Protein AF-A0A285TSV1-F1 (afdb_monomer_lite)

Foldseek 3Di:
DDPDPPVVVCCVVVVVVVVQQVLQVVLVVVLCVQQQVVLCVVCVPPVLLVVLSVQLVVQQVVDSHDDLVSSVVSLVVSVVVCVVVVPDPVNVVSSVSSVVSSVVSVVVPSD

Radius of gyration: 18.82 Å; chains: 1; bounding box: 36×23×65 Å

pLDDT: mean 83.58, std 16.54, range [43.66, 97.38]

Secondary structure (DSSP, 8-state):
----SHHHHHHHHHHHHHHHHHHHHHHHHHHIIIIIHHHHHHHTT-HHHHHHHHHHHHHHHT-SS--HHHHHHHHHHHHHHHHHTT--HHHHHHHHHHHHHHHHHHHTT--

Sequence (111 aa):
MRNKPLFFILILFGGIAVYTVVFTQQTHSSWRSEVLTPVEENIADNQELTVVLDYYRSCTDRKANLSQAIANACLTETAEFVERLQLPASAFGLMRQLAINNTAFWRSGRE

Organism: NCBI:txid220697

Structure (mmCIF, 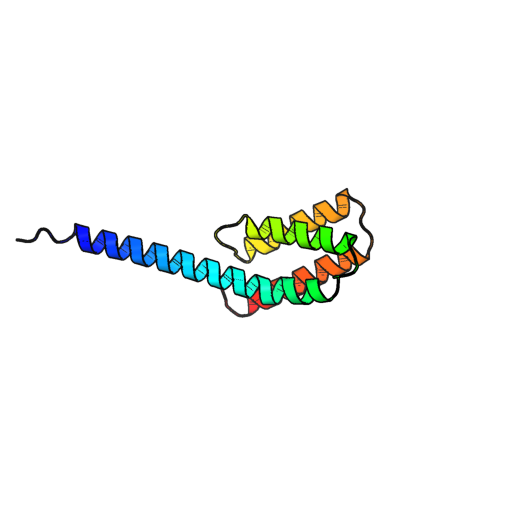N/CA/C/O backbone):
data_AF-A0A285TSV1-F1
#
_entry.id   AF-A0A285TSV1-F1
#
loop_
_atom_site.group_PDB
_atom_site.id
_atom_site.type_symbol
_atom_site.label_atom_id
_atom_site.label_alt_id
_atom_site.label_comp_id
_atom_site.label_asym_id
_atom_site.label_entity_id
_atom_site.label_seq_id
_atom_site.pdbx_PDB_ins_code
_atom_site.Cartn_x
_atom_site.Cartn_y
_atom_site.Cartn_z
_atom_site.occupancy
_atom_site.B_iso_or_equiv
_atom_site.auth_seq_id
_atom_site.auth_comp_id
_atom_site.auth_asym_id
_atom_site.auth_atom_id
_atom_site.pdbx_PDB_model_num
ATOM 1 N N . MET A 1 1 ? 21.519 -11.454 -52.191 1.00 43.66 1 MET A N 1
ATOM 2 C CA . MET A 1 1 ? 21.495 -10.427 -51.121 1.00 43.66 1 MET A CA 1
ATOM 3 C C . MET A 1 1 ? 20.071 -10.390 -50.566 1.00 43.66 1 MET A C 1
ATOM 5 O O . MET A 1 1 ? 19.156 -10.155 -51.330 1.00 43.66 1 MET A O 1
ATOM 9 N N . ARG A 1 2 ? 19.809 -11.036 -49.423 1.00 50.78 2 ARG A N 1
ATOM 10 C CA . ARG A 1 2 ? 19.780 -10.467 -48.053 1.00 50.78 2 ARG A CA 1
ATOM 11 C C . ARG A 1 2 ? 18.429 -9.812 -47.681 1.00 50.78 2 ARG A C 1
ATOM 13 O O . ARG A 1 2 ? 18.397 -8.666 -47.264 1.00 50.78 2 ARG A O 1
ATOM 20 N N . ASN A 1 3 ? 17.344 -10.593 -47.710 1.00 51.53 3 ASN A N 1
ATOM 21 C CA . ASN A 1 3 ? 16.119 -10.309 -46.946 1.00 51.53 3 ASN A CA 1
ATOM 22 C C . ASN A 1 3 ? 16.234 -10.955 -45.556 1.00 51.53 3 ASN A C 1
ATOM 24 O O . ASN A 1 3 ? 15.709 -12.036 -45.315 1.00 51.53 3 ASN A O 1
ATOM 28 N N . LYS A 1 4 ? 17.006 -10.338 -44.657 1.00 49.28 4 LYS A N 1
ATOM 29 C CA . LYS A 1 4 ? 17.076 -10.715 -43.231 1.00 49.28 4 LYS A CA 1
ATOM 30 C C . LYS A 1 4 ? 16.988 -9.540 -42.221 1.00 49.28 4 LYS A C 1
ATOM 32 O O . LYS A 1 4 ? 17.482 -9.723 -41.116 1.00 49.28 4 LYS A O 1
ATOM 37 N N . PRO A 1 5 ? 16.402 -8.352 -42.504 1.00 50.66 5 PRO A N 1
ATOM 38 C CA . PRO A 1 5 ? 16.225 -7.352 -41.444 1.00 50.66 5 PRO A CA 1
ATOM 39 C C . PRO A 1 5 ? 14.937 -7.551 -40.619 1.00 50.66 5 PRO A C 1
ATOM 41 O O . PRO A 1 5 ? 14.934 -7.269 -39.428 1.00 50.66 5 PRO A O 1
ATOM 44 N N . LEU A 1 6 ? 13.857 -8.087 -41.204 1.00 49.50 6 LEU A N 1
ATOM 45 C CA . LEU A 1 6 ? 12.535 -8.124 -40.548 1.00 49.50 6 LEU A CA 1
ATOM 46 C C . LEU A 1 6 ? 12.427 -9.127 -39.386 1.00 49.50 6 LEU A C 1
ATOM 48 O O . LEU A 1 6 ? 11.752 -8.852 -38.399 1.00 49.50 6 LEU A O 1
ATOM 52 N N . PHE A 1 7 ? 13.128 -10.262 -39.461 1.00 47.84 7 PHE A N 1
ATOM 53 C CA . PHE A 1 7 ? 13.071 -11.290 -38.413 1.00 47.84 7 PHE A CA 1
ATOM 54 C C . PHE A 1 7 ? 13.825 -10.879 -37.137 1.00 47.84 7 PHE A C 1
ATOM 56 O O . PHE A 1 7 ? 13.383 -11.179 -36.033 1.00 47.84 7 PHE A O 1
ATOM 63 N N . PHE A 1 8 ? 14.936 -10.148 -37.278 1.00 46.91 8 PHE A N 1
ATOM 64 C CA . PHE A 1 8 ? 15.703 -9.649 -36.131 1.00 46.91 8 PHE A CA 1
ATOM 65 C C . PHE A 1 8 ? 14.956 -8.553 -35.372 1.00 46.91 8 PHE A C 1
ATOM 67 O O . PHE A 1 8 ? 15.022 -8.517 -34.149 1.00 46.91 8 PHE A O 1
ATOM 74 N N . ILE A 1 9 ? 14.201 -7.711 -36.081 1.00 50.81 9 ILE A N 1
ATOM 75 C CA . ILE A 1 9 ? 13.367 -6.663 -35.486 1.00 50.81 9 ILE A CA 1
ATOM 76 C C . ILE A 1 9 ? 12.265 -7.298 -34.622 1.00 50.81 9 ILE A C 1
ATOM 78 O O . ILE A 1 9 ? 12.160 -6.975 -33.447 1.00 50.81 9 ILE A O 1
ATOM 82 N N . LEU A 1 10 ? 11.510 -8.275 -35.135 1.00 48.31 10 LEU A N 1
ATOM 83 C CA . LEU A 1 10 ? 10.449 -8.947 -34.365 1.00 48.31 10 LEU A CA 1
ATOM 84 C C . LEU A 1 10 ? 10.958 -9.666 -33.103 1.00 48.31 10 LEU A C 1
ATOM 86 O O . LEU A 1 10 ? 10.288 -9.623 -32.074 1.00 48.31 10 LEU A O 1
ATOM 90 N N . ILE A 1 11 ? 12.148 -10.273 -33.149 1.00 52.53 11 ILE A N 1
ATOM 91 C CA . ILE A 1 11 ? 12.758 -10.922 -31.976 1.00 52.53 11 ILE A CA 1
ATOM 92 C C . ILE A 1 11 ? 13.255 -9.880 -30.962 1.00 52.53 11 ILE A C 1
ATOM 94 O O . ILE A 1 11 ? 13.100 -10.085 -29.762 1.00 52.53 11 ILE A O 1
ATOM 98 N N . LEU A 1 12 ? 13.799 -8.746 -31.416 1.00 51.50 12 LEU A N 1
ATOM 99 C CA . LEU A 1 12 ? 14.203 -7.642 -30.538 1.00 51.50 12 LEU A CA 1
ATOM 100 C C . LEU A 1 12 ? 12.998 -6.988 -29.851 1.00 51.50 12 LEU A C 1
ATOM 102 O O . LEU A 1 12 ? 13.005 -6.840 -28.635 1.00 51.50 12 LEU A O 1
ATOM 106 N N . PHE A 1 13 ? 11.939 -6.655 -30.593 1.00 51.34 13 PHE A N 1
ATOM 107 C CA . PHE A 1 13 ? 10.728 -6.061 -30.016 1.00 51.34 13 PHE A CA 1
ATOM 108 C C . PHE A 1 13 ? 9.965 -7.051 -29.120 1.00 51.34 13 PHE A C 1
ATOM 110 O O . PHE A 1 13 ? 9.501 -6.665 -28.050 1.00 51.34 13 PHE A O 1
ATOM 117 N N . GLY A 1 14 ? 9.898 -8.332 -29.501 1.00 53.38 14 GLY A N 1
ATOM 118 C CA . GLY A 1 14 ? 9.317 -9.387 -28.667 1.00 53.38 14 GLY A CA 1
ATOM 119 C C . GLY A 1 14 ? 10.122 -9.650 -27.391 1.00 53.38 14 GLY A C 1
ATOM 120 O O . GLY A 1 14 ? 9.542 -9.755 -26.316 1.00 53.38 14 GLY A O 1
ATOM 121 N N . GLY A 1 15 ? 11.455 -9.688 -27.480 1.00 57.53 15 GLY A N 1
ATOM 122 C CA . GLY A 1 15 ? 12.340 -9.875 -26.328 1.00 57.53 15 GLY A CA 1
ATOM 123 C C . GLY A 1 15 ? 12.307 -8.703 -25.346 1.00 57.53 15 GLY A C 1
ATOM 124 O O . GLY A 1 15 ? 12.251 -8.927 -24.140 1.00 57.53 15 GLY A O 1
ATOM 125 N N . ILE A 1 16 ? 12.269 -7.462 -25.847 1.00 60.50 16 ILE A N 1
ATOM 126 C CA . ILE A 1 16 ? 12.136 -6.258 -25.011 1.00 60.50 16 ILE A CA 1
ATOM 127 C C . ILE A 1 16 ? 10.772 -6.243 -24.315 1.00 60.50 16 ILE A C 1
ATOM 129 O O . ILE A 1 16 ? 10.718 -6.028 -23.108 1.00 60.50 16 ILE A O 1
ATOM 133 N N . ALA A 1 17 ? 9.682 -6.538 -25.034 1.00 58.00 17 ALA A N 1
ATOM 134 C CA . ALA A 1 17 ? 8.347 -6.596 -24.442 1.00 58.00 17 ALA A CA 1
ATOM 135 C C . ALA A 1 17 ? 8.261 -7.662 -23.335 1.00 58.00 17 ALA A C 1
ATOM 137 O O . ALA A 1 17 ? 7.815 -7.360 -22.230 1.00 58.00 17 ALA A O 1
ATOM 138 N N . VAL A 1 18 ? 8.762 -8.877 -23.581 1.00 60.88 18 VAL A N 1
ATOM 139 C CA . VAL A 1 18 ? 8.780 -9.952 -22.575 1.00 60.88 18 VAL A CA 1
ATOM 140 C C . VAL A 1 18 ? 9.652 -9.578 -21.375 1.00 60.88 18 VAL A C 1
ATOM 142 O O . VAL A 1 18 ? 9.214 -9.756 -20.244 1.00 60.88 18 VAL A O 1
ATOM 145 N N . TYR A 1 19 ? 10.838 -8.999 -21.589 1.00 59.00 19 TYR A N 1
ATOM 146 C CA . TYR A 1 19 ? 11.701 -8.546 -20.493 1.00 59.00 19 TYR A CA 1
ATOM 147 C C . TYR A 1 19 ? 11.015 -7.476 -19.636 1.00 59.00 19 TYR A C 1
ATOM 149 O O . TYR A 1 19 ? 10.999 -7.590 -18.413 1.00 59.00 19 TYR A O 1
ATOM 157 N N . THR A 1 20 ? 10.389 -6.474 -20.264 1.00 59.66 20 THR A N 1
ATOM 158 C CA . THR A 1 20 ? 9.671 -5.418 -19.534 1.00 59.66 20 THR A CA 1
ATOM 159 C C . THR A 1 20 ? 8.483 -5.957 -18.743 1.00 59.66 20 THR A C 1
ATOM 161 O O . THR A 1 20 ? 8.316 -5.566 -17.596 1.00 59.66 20 THR A O 1
ATOM 164 N N . VAL A 1 21 ? 7.704 -6.891 -19.300 1.00 60.78 21 VAL A N 1
ATOM 165 C CA . VAL A 1 21 ? 6.544 -7.488 -18.615 1.00 60.78 21 VAL A CA 1
ATOM 166 C C . VAL A 1 21 ? 6.976 -8.385 -17.452 1.00 60.78 21 VAL A C 1
ATOM 168 O O . VAL A 1 21 ? 6.386 -8.324 -16.378 1.00 60.78 21 VAL A O 1
ATOM 171 N N . VAL A 1 22 ? 8.020 -9.200 -17.633 1.00 63.28 22 VAL A N 1
ATOM 172 C CA . VAL A 1 22 ? 8.541 -10.066 -16.561 1.00 63.28 22 VAL A CA 1
ATOM 173 C C . VAL A 1 22 ? 9.127 -9.225 -15.428 1.00 63.28 22 VAL A C 1
ATOM 175 O O . VAL A 1 22 ? 8.853 -9.497 -14.260 1.00 63.28 22 VAL A O 1
ATOM 178 N N . PHE A 1 23 ? 9.881 -8.173 -15.759 1.00 64.94 23 PHE A N 1
ATOM 179 C CA . PHE A 1 23 ? 10.465 -7.277 -14.765 1.00 64.94 23 PHE A CA 1
ATOM 180 C C . PHE A 1 23 ? 9.390 -6.517 -13.978 1.00 64.94 23 PHE A C 1
ATOM 182 O O . PHE A 1 23 ? 9.428 -6.510 -12.750 1.00 64.94 23 PHE A O 1
ATOM 189 N N . THR A 1 24 ? 8.380 -5.944 -14.644 1.00 72.38 24 THR A N 1
ATOM 190 C CA . THR A 1 24 ? 7.304 -5.212 -13.951 1.00 72.38 24 THR A CA 1
ATOM 191 C C . THR A 1 24 ? 6.476 -6.133 -13.060 1.00 72.38 24 THR A C 1
ATOM 193 O O . THR A 1 24 ? 6.124 -5.753 -11.942 1.00 72.38 24 THR A O 1
ATOM 196 N N . GLN A 1 25 ? 6.226 -7.367 -13.500 1.00 71.69 25 GLN A N 1
ATOM 197 C CA . GLN A 1 25 ? 5.518 -8.365 -12.705 1.00 71.69 25 GLN A CA 1
ATOM 198 C C . GLN A 1 25 ? 6.328 -8.813 -11.478 1.00 71.69 25 GLN A C 1
ATOM 200 O O . GLN A 1 25 ? 5.761 -8.951 -10.394 1.00 71.69 25 GLN A O 1
ATOM 205 N N . GLN A 1 26 ? 7.647 -8.980 -11.616 1.00 78.94 26 GLN A N 1
ATOM 206 C CA . GLN A 1 26 ? 8.537 -9.335 -10.508 1.00 78.94 26 GLN A CA 1
ATOM 207 C C . GLN A 1 26 ? 8.675 -8.197 -9.487 1.00 78.94 26 GLN A C 1
ATOM 209 O O . GLN A 1 26 ? 8.636 -8.444 -8.276 1.00 78.94 26 GLN A O 1
ATOM 214 N N . THR A 1 27 ? 8.785 -6.948 -9.947 1.00 83.06 27 THR A N 1
ATOM 215 C CA . THR A 1 27 ? 8.785 -5.770 -9.070 1.00 83.06 27 THR A CA 1
ATOM 216 C C . THR A 1 27 ? 7.469 -5.679 -8.312 1.00 83.06 27 THR A C 1
ATOM 218 O O . THR A 1 27 ? 7.475 -5.497 -7.097 1.00 83.06 27 THR A O 1
ATOM 221 N N . HIS A 1 28 ? 6.342 -5.895 -8.992 1.00 87.38 28 HIS A N 1
ATOM 222 C CA . HIS A 1 28 ? 5.031 -5.850 -8.361 1.00 87.38 28 HIS A CA 1
ATOM 223 C C . HIS A 1 28 ? 4.833 -6.969 -7.322 1.00 87.38 28 HIS A C 1
ATOM 225 O O . HIS A 1 28 ? 4.359 -6.694 -6.219 1.00 87.38 28 HIS A O 1
ATOM 231 N N . SER A 1 29 ? 5.246 -8.211 -7.609 1.00 89.44 29 SER A N 1
ATOM 232 C CA . SER A 1 29 ? 5.131 -9.304 -6.630 1.00 89.44 29 SER A CA 1
ATOM 233 C C . SER A 1 29 ? 6.012 -9.076 -5.403 1.00 89.44 29 SER A C 1
ATOM 235 O O . SER A 1 29 ? 5.565 -9.278 -4.275 1.00 89.44 29 SER A O 1
ATOM 237 N N . SER A 1 30 ? 7.253 -8.627 -5.616 1.00 92.31 30 SER A N 1
ATOM 238 C CA . SER A 1 30 ? 8.200 -8.341 -4.531 1.00 92.31 30 SER A CA 1
ATOM 239 C C . SER A 1 30 ? 7.693 -7.188 -3.671 1.00 92.31 30 SER A C 1
ATOM 241 O O . SER A 1 30 ? 7.700 -7.269 -2.446 1.00 92.31 30 SER A O 1
ATOM 243 N N . TRP A 1 31 ? 7.175 -6.141 -4.317 1.00 94.31 31 TRP A N 1
ATOM 244 C CA . TRP A 1 31 ? 6.564 -5.010 -3.633 1.00 94.31 31 TRP A CA 1
ATOM 245 C C . TRP A 1 31 ? 5.384 -5.456 -2.770 1.00 94.31 31 TRP A C 1
ATOM 247 O O . TRP A 1 31 ? 5.314 -5.097 -1.600 1.00 94.31 31 TRP A O 1
ATOM 257 N N . ARG A 1 32 ? 4.490 -6.301 -3.298 1.00 93.75 32 ARG A N 1
ATOM 258 C CA . ARG A 1 32 ? 3.333 -6.802 -2.545 1.00 93.75 32 ARG A CA 1
ATOM 259 C C . ARG A 1 32 ? 3.765 -7.543 -1.279 1.00 93.75 32 ARG A C 1
ATOM 261 O O . ARG A 1 32 ? 3.222 -7.277 -0.208 1.00 93.75 32 ARG A O 1
ATOM 268 N N . SER A 1 33 ? 4.763 -8.416 -1.408 1.00 94.00 33 SER A N 1
ATOM 269 C CA . SER A 1 33 ? 5.292 -9.211 -0.297 1.00 94.00 33 SER A CA 1
ATOM 270 C C . SER A 1 33 ? 5.974 -8.371 0.783 1.00 94.00 33 SER A C 1
ATOM 272 O O . SER A 1 33 ? 5.933 -8.749 1.947 1.00 94.00 33 SER A O 1
ATOM 274 N N . GLU A 1 34 ? 6.632 -7.268 0.423 1.00 94.69 34 GLU A N 1
ATOM 275 C CA . GLU A 1 34 ? 7.39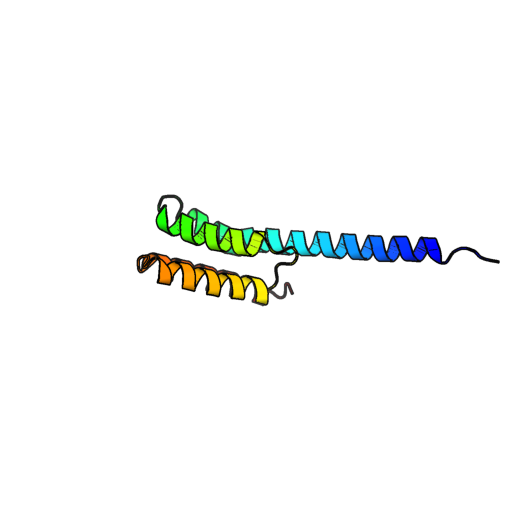9 -6.450 1.376 1.00 94.69 34 GLU A CA 1
ATOM 276 C C . GLU A 1 34 ? 6.599 -5.260 1.923 1.00 94.69 34 GLU A C 1
ATOM 278 O O . GLU A 1 34 ? 6.879 -4.771 3.017 1.00 94.69 34 GLU A O 1
ATOM 283 N N . VAL A 1 35 ? 5.594 -4.788 1.181 1.00 95.81 35 VAL A N 1
ATOM 284 C CA . VAL A 1 35 ? 4.811 -3.600 1.539 1.00 95.81 35 VAL A CA 1
ATOM 285 C C . VAL A 1 35 ? 3.453 -3.957 2.125 1.00 95.81 35 VAL A C 1
ATOM 287 O O . VAL A 1 35 ? 3.088 -3.385 3.153 1.00 95.81 35 VAL A O 1
ATOM 290 N N . LEU A 1 36 ? 2.719 -4.891 1.507 1.00 95.44 36 LEU A N 1
ATOM 291 C CA . LEU A 1 36 ? 1.344 -5.212 1.902 1.00 95.44 36 LEU A CA 1
ATOM 292 C C . LEU A 1 36 ? 1.266 -6.375 2.889 1.00 95.44 36 LEU A C 1
ATOM 294 O O . LEU A 1 36 ? 0.590 -6.245 3.904 1.00 95.44 36 LEU A O 1
ATOM 298 N N . THR A 1 37 ? 1.954 -7.489 2.625 1.00 93.69 37 THR A N 1
ATOM 299 C CA . THR A 1 37 ? 1.847 -8.707 3.453 1.00 93.69 37 THR A CA 1
ATOM 300 C C . THR A 1 37 ? 2.154 -8.477 4.939 1.00 93.69 37 THR A C 1
ATOM 302 O O . THR A 1 37 ? 1.342 -8.901 5.760 1.00 93.69 37 THR A O 1
ATOM 305 N N . PRO A 1 38 ? 3.214 -7.736 5.333 1.00 93.12 38 PRO A N 1
ATOM 306 C CA . PRO A 1 38 ? 3.490 -7.498 6.751 1.00 93.12 38 PRO A CA 1
ATOM 307 C C . PRO A 1 38 ? 2.379 -6.707 7.442 1.00 93.12 38 PRO A C 1
ATOM 309 O O . PRO A 1 38 ? 2.192 -6.797 8.649 1.00 93.12 38 PRO A O 1
ATOM 312 N N . VAL A 1 39 ? 1.654 -5.884 6.689 1.00 93.81 39 VAL A N 1
ATOM 313 C CA . VAL A 1 39 ? 0.548 -5.084 7.209 1.00 93.81 39 VAL A CA 1
ATOM 314 C C . VAL A 1 39 ? -0.722 -5.928 7.307 1.00 93.81 39 VAL A C 1
ATOM 316 O O . VAL A 1 39 ? -1.412 -5.864 8.318 1.00 93.81 39 VAL A O 1
ATOM 319 N N . GLU A 1 40 ? -0.993 -6.750 6.293 1.00 92.56 40 GLU A N 1
ATOM 320 C CA . GLU A 1 40 ? -2.136 -7.667 6.223 1.00 92.56 40 GLU A CA 1
ATOM 321 C C . GLU A 1 40 ? -2.192 -8.627 7.416 1.00 92.56 40 GLU A C 1
ATOM 323 O O . GLU A 1 40 ? -3.236 -8.756 8.055 1.00 92.56 40 GLU A O 1
ATOM 328 N N . GLU A 1 41 ? -1.055 -9.225 7.776 1.00 89.81 41 GLU A N 1
ATOM 329 C CA . GLU A 1 41 ? -0.940 -10.124 8.932 1.00 89.81 41 GLU A CA 1
ATOM 330 C C . GLU A 1 41 ? -1.296 -9.433 10.258 1.00 89.81 41 GLU A C 1
ATOM 332 O O . GLU A 1 41 ? -1.853 -10.059 11.157 1.00 89.81 41 GLU A O 1
ATOM 337 N N . ASN A 1 42 ? -1.028 -8.129 10.374 1.00 87.12 42 ASN A N 1
ATOM 338 C CA . ASN A 1 42 ? -1.268 -7.354 11.592 1.00 87.12 42 ASN A CA 1
ATOM 339 C C . ASN A 1 42 ? -2.708 -6.829 11.724 1.00 87.12 42 ASN A C 1
ATOM 341 O O . ASN A 1 42 ? -3.068 -6.311 12.782 1.00 87.12 42 ASN A O 1
ATOM 345 N N . ILE A 1 43 ? -3.525 -6.926 10.669 1.00 91.75 43 ILE A N 1
ATOM 346 C CA . ILE A 1 43 ? -4.879 -6.351 10.637 1.00 91.75 43 ILE A CA 1
ATOM 347 C C . ILE A 1 43 ? -5.976 -7.364 10.304 1.00 91.75 43 ILE A C 1
ATOM 349 O O . ILE A 1 43 ? -7.110 -6.948 10.084 1.00 91.75 43 ILE A O 1
ATOM 353 N N . ALA A 1 44 ? -5.664 -8.661 10.255 1.00 82.38 44 ALA A N 1
ATOM 354 C CA . ALA A 1 44 ? -6.569 -9.707 9.768 1.00 82.38 44 ALA A CA 1
ATOM 355 C C . ALA A 1 44 ? -7.967 -9.695 10.427 1.00 82.38 44 ALA A C 1
ATOM 357 O O . ALA A 1 44 ? -8.960 -9.966 9.756 1.00 82.38 44 ALA A O 1
ATOM 358 N N . ASP A 1 45 ? -8.054 -9.307 11.702 1.00 88.19 45 ASP A N 1
ATOM 359 C CA . ASP A 1 45 ? -9.313 -9.244 12.459 1.00 88.19 45 ASP A CA 1
ATOM 360 C C . ASP A 1 45 ? -9.957 -7.842 12.492 1.00 88.19 45 ASP A C 1
ATOM 362 O O . ASP A 1 45 ? -10.991 -7.638 13.131 1.00 88.19 45 ASP A O 1
ATOM 366 N N . ASN A 1 46 ? -9.365 -6.846 11.823 1.00 91.94 46 ASN A N 1
ATOM 367 C CA . ASN A 1 46 ? -9.863 -5.473 11.787 1.00 91.94 46 ASN A CA 1
ATOM 368 C C . ASN A 1 46 ? -10.395 -5.112 10.395 1.00 91.94 46 ASN A C 1
ATOM 370 O O . ASN A 1 46 ? -9.684 -4.547 9.564 1.00 91.94 46 ASN A O 1
ATOM 374 N N . GLN A 1 47 ? -11.684 -5.387 10.188 1.00 90.06 47 GLN A N 1
ATOM 375 C CA . GLN A 1 47 ? -12.373 -5.205 8.908 1.00 90.06 47 GLN A CA 1
ATOM 376 C C . GLN A 1 47 ? -12.230 -3.793 8.324 1.00 90.06 47 GLN A C 1
ATOM 378 O O . GLN A 1 47 ? -12.115 -3.629 7.112 1.00 90.06 47 GLN A O 1
ATOM 383 N N . GLU A 1 48 ? -12.228 -2.764 9.165 1.00 90.44 48 GLU A N 1
ATOM 384 C CA . GLU A 1 48 ? -12.091 -1.382 8.714 1.00 90.44 48 GLU A CA 1
ATOM 385 C C . GLU A 1 48 ? -10.700 -1.108 8.135 1.00 90.44 48 GLU A C 1
ATOM 387 O O . GLU A 1 48 ? -10.568 -0.531 7.054 1.00 90.44 48 GLU A O 1
ATOM 392 N N . LEU A 1 49 ? -9.655 -1.589 8.809 1.00 94.12 49 LEU A N 1
ATOM 393 C CA . LEU A 1 49 ? -8.290 -1.498 8.298 1.00 94.12 49 LEU A CA 1
ATOM 394 C C . LEU A 1 49 ? -8.103 -2.363 7.048 1.00 94.12 49 LEU A C 1
ATOM 396 O O . LEU A 1 49 ? -7.391 -1.951 6.131 1.00 94.12 49 LEU A O 1
ATOM 400 N N . THR A 1 50 ? -8.772 -3.517 6.971 1.00 94.56 50 THR A N 1
ATOM 401 C CA . THR A 1 50 ? -8.792 -4.352 5.763 1.00 94.56 50 THR A CA 1
ATOM 402 C C . THR A 1 50 ? -9.350 -3.581 4.570 1.00 94.56 50 THR A C 1
ATOM 404 O O . THR A 1 50 ? -8.736 -3.599 3.509 1.00 94.56 50 THR A O 1
ATOM 407 N N . VAL A 1 51 ? -10.444 -2.827 4.741 1.00 92.50 51 VAL A N 1
ATOM 408 C CA . VAL A 1 51 ? -11.025 -1.996 3.668 1.00 92.50 51 VAL A CA 1
ATOM 409 C C . VAL A 1 51 ? -10.031 -0.945 3.165 1.00 92.50 51 VAL A C 1
ATOM 411 O O . VAL A 1 51 ? -9.920 -0.733 1.958 1.00 92.50 51 VAL A O 1
ATOM 414 N N . VAL A 1 52 ? -9.276 -0.309 4.064 1.00 95.50 52 VAL A N 1
ATOM 415 C CA . VAL A 1 52 ? -8.235 0.663 3.682 1.00 95.50 52 VAL A CA 1
ATOM 416 C C . VAL A 1 52 ? -7.101 -0.018 2.912 1.00 95.50 52 VAL A C 1
ATOM 418 O O . VAL A 1 52 ? -6.687 0.473 1.859 1.00 95.50 52 VAL A O 1
ATOM 421 N N . LEU A 1 53 ? -6.619 -1.164 3.404 1.00 96.38 53 LEU A N 1
ATOM 422 C CA . LEU A 1 53 ? -5.565 -1.932 2.741 1.00 96.38 53 LEU A CA 1
ATOM 423 C C . LEU A 1 53 ? -6.007 -2.421 1.352 1.00 96.38 53 LEU A C 1
ATOM 425 O O . LEU A 1 53 ? -5.232 -2.338 0.398 1.00 96.38 53 LEU A O 1
ATOM 429 N N . ASP A 1 54 ? -7.251 -2.878 1.221 1.00 95.19 54 ASP A N 1
ATOM 430 C CA . ASP A 1 54 ? -7.834 -3.327 -0.043 1.00 95.19 54 ASP A CA 1
ATOM 431 C C . ASP A 1 54 ? -8.011 -2.183 -1.040 1.00 95.19 54 ASP A C 1
ATOM 433 O O . ASP A 1 54 ? -7.765 -2.367 -2.235 1.00 95.19 54 ASP A O 1
ATOM 437 N N . TYR A 1 55 ? -8.378 -0.987 -0.569 1.00 95.81 55 TYR A N 1
ATOM 438 C CA . TYR A 1 55 ? -8.444 0.196 -1.423 1.00 95.81 55 TYR A CA 1
ATOM 439 C C . TYR A 1 55 ? -7.064 0.525 -2.012 1.00 95.81 55 TYR A C 1
ATOM 441 O O . TYR A 1 55 ? -6.924 0.663 -3.233 1.00 95.81 55 TYR A O 1
ATOM 449 N N . TYR A 1 56 ? -6.027 0.555 -1.168 1.00 96.56 56 TYR A N 1
ATOM 450 C CA . TYR A 1 56 ? -4.652 0.799 -1.605 1.00 96.56 56 TYR A CA 1
ATOM 451 C C . TYR A 1 56 ? -4.159 -0.265 -2.594 1.00 96.56 56 TYR A C 1
ATOM 453 O O . TYR A 1 56 ? -3.666 0.063 -3.676 1.00 96.56 56 TYR A O 1
ATOM 461 N N . ARG A 1 57 ? -4.372 -1.542 -2.263 1.00 95.75 57 ARG A N 1
ATOM 462 C CA . ARG A 1 57 ? -4.050 -2.701 -3.105 1.00 95.75 57 ARG A CA 1
ATOM 463 C C . ARG A 1 57 ? -4.740 -2.633 -4.465 1.00 95.75 57 ARG A C 1
ATOM 465 O O . ARG A 1 57 ? -4.098 -2.826 -5.491 1.00 95.75 57 ARG A O 1
ATOM 472 N N . SER A 1 58 ? -6.036 -2.327 -4.497 1.00 95.88 58 SER A N 1
ATOM 473 C CA . SER A 1 58 ? -6.781 -2.170 -5.750 1.00 95.88 58 SER A CA 1
ATOM 474 C C . SER A 1 58 ? -6.219 -1.021 -6.593 1.00 95.88 58 SER A C 1
ATOM 476 O O . SER A 1 58 ? -6.161 -1.138 -7.819 1.00 95.88 58 SER A O 1
ATOM 478 N N . CYS A 1 59 ? -5.790 0.083 -5.973 1.00 95.19 59 CYS A N 1
ATOM 479 C CA . CYS A 1 59 ? -5.164 1.183 -6.704 1.00 95.19 59 CYS A CA 1
ATOM 480 C C . CYS A 1 59 ? -3.862 0.745 -7.388 1.00 95.19 59 CYS A C 1
ATOM 482 O O . CYS A 1 59 ? -3.676 1.041 -8.572 1.00 95.19 59 CYS A O 1
ATOM 484 N N . THR A 1 60 ? -2.993 0.006 -6.689 1.00 94.69 60 THR A N 1
ATOM 485 C CA . THR A 1 60 ? -1.716 -0.470 -7.245 1.00 94.69 60 THR A CA 1
ATOM 486 C C . THR A 1 60 ? -1.901 -1.596 -8.259 1.00 94.69 60 THR A C 1
ATOM 488 O O . THR A 1 60 ? -1.271 -1.567 -9.313 1.00 94.69 60 THR A O 1
ATOM 491 N N . ASP A 1 61 ? -2.827 -2.530 -8.016 1.00 91.38 61 ASP A N 1
ATOM 492 C CA . ASP A 1 61 ? -3.069 -3.690 -8.886 1.00 91.38 61 ASP A CA 1
ATOM 493 C C . ASP A 1 61 ? -3.599 -3.302 -10.275 1.00 91.38 61 ASP A C 1
ATOM 495 O O . ASP A 1 61 ? -3.352 -3.989 -11.266 1.00 91.38 61 ASP A O 1
ATOM 499 N N . ARG A 1 62 ? -4.283 -2.157 -10.383 1.00 88.81 62 ARG A N 1
ATOM 500 C CA . ARG A 1 62 ? -4.761 -1.608 -11.664 1.00 88.81 62 ARG A CA 1
ATOM 501 C C . ARG A 1 62 ? -3.647 -1.008 -12.525 1.00 88.81 62 ARG A C 1
ATOM 503 O O . ARG A 1 62 ? -3.925 -0.516 -13.621 1.00 88.81 62 ARG A O 1
ATOM 510 N N . LYS A 1 63 ? -2.402 -0.978 -12.045 1.00 86.56 63 LYS A N 1
ATOM 511 C CA . LYS A 1 63 ? -1.280 -0.315 -12.713 1.00 86.56 63 LYS A CA 1
ATOM 512 C C . LYS A 1 63 ? -0.338 -1.374 -13.267 1.00 86.56 63 LYS A C 1
ATOM 514 O O . LYS A 1 63 ? 0.340 -2.070 -12.526 1.00 86.56 63 LYS A O 1
ATOM 519 N N . ALA A 1 64 ? -0.279 -1.458 -14.597 1.00 79.62 64 ALA A N 1
ATOM 520 C CA . ALA A 1 64 ? 0.551 -2.440 -15.298 1.00 79.62 64 ALA A CA 1
ATOM 521 C C . ALA A 1 64 ? 2.052 -2.315 -14.969 1.00 79.62 64 ALA A C 1
ATOM 523 O O . ALA A 1 64 ? 2.763 -3.314 -14.951 1.00 79.62 64 ALA A O 1
ATOM 524 N N . ASN A 1 65 ? 2.513 -1.096 -14.676 1.00 85.00 65 ASN A N 1
ATOM 525 C CA . ASN A 1 65 ? 3.897 -0.803 -14.321 1.00 85.00 65 ASN A CA 1
ATOM 526 C C . ASN A 1 65 ? 3.910 -0.127 -12.955 1.00 85.00 65 ASN A C 1
ATOM 528 O O . ASN A 1 65 ? 3.746 1.088 -12.874 1.00 85.00 65 ASN A O 1
ATOM 532 N N . LEU A 1 66 ? 4.057 -0.901 -11.882 1.00 89.75 66 LEU A N 1
ATOM 533 C CA . LEU A 1 66 ? 4.190 -0.320 -10.553 1.00 89.75 66 LEU A CA 1
ATOM 534 C C . LEU A 1 66 ? 5.553 0.374 -10.426 1.00 89.75 66 LEU A C 1
ATOM 536 O O . LEU A 1 66 ? 6.592 -0.234 -10.666 1.00 89.75 66 LEU A O 1
ATOM 540 N N . SER A 1 67 ? 5.535 1.643 -10.033 1.00 91.50 67 SER A N 1
ATOM 541 C CA . SER A 1 67 ? 6.718 2.458 -9.745 1.00 91.50 67 SER A CA 1
ATOM 542 C C . SER A 1 67 ? 6.533 3.193 -8.422 1.00 91.50 67 SER A C 1
ATOM 544 O O . SER A 1 67 ? 5.407 3.297 -7.921 1.00 91.50 67 SER A O 1
ATOM 546 N N . GLN A 1 68 ? 7.607 3.773 -7.881 1.00 93.00 68 GLN A N 1
ATOM 547 C CA . GLN A 1 68 ? 7.521 4.581 -6.663 1.00 93.00 68 GLN A CA 1
ATOM 548 C C . GLN A 1 68 ? 6.496 5.713 -6.787 1.00 93.00 68 GLN A C 1
ATOM 550 O O . GLN A 1 68 ? 5.696 5.925 -5.876 1.00 93.00 68 GLN A O 1
ATOM 555 N N . ALA A 1 69 ? 6.484 6.417 -7.922 1.00 93.62 69 ALA A N 1
ATOM 556 C CA . ALA A 1 69 ? 5.544 7.507 -8.167 1.00 93.62 69 ALA A CA 1
ATOM 557 C C . ALA A 1 69 ? 4.085 7.022 -8.144 1.00 93.62 69 ALA A C 1
ATOM 559 O O . ALA A 1 69 ? 3.227 7.676 -7.556 1.00 93.62 69 ALA A O 1
ATOM 560 N N . ILE A 1 70 ? 3.814 5.855 -8.735 1.00 94.81 70 ILE A N 1
ATOM 561 C CA . ILE A 1 70 ? 2.473 5.264 -8.769 1.00 94.81 70 ILE A CA 1
ATOM 562 C C . ILE A 1 70 ? 2.042 4.787 -7.381 1.00 94.81 70 ILE A C 1
ATOM 564 O O . ILE A 1 70 ? 0.926 5.086 -6.961 1.00 94.81 70 ILE A O 1
ATOM 568 N N . ALA A 1 71 ? 2.919 4.097 -6.650 1.00 95.31 71 ALA A N 1
ATOM 569 C CA . ALA A 1 71 ? 2.622 3.657 -5.290 1.00 95.31 71 ALA A CA 1
ATOM 570 C C . ALA A 1 71 ? 2.356 4.855 -4.359 1.00 95.31 71 ALA A C 1
ATOM 572 O O . ALA A 1 71 ? 1.387 4.851 -3.604 1.00 95.31 71 ALA A O 1
ATOM 573 N N . 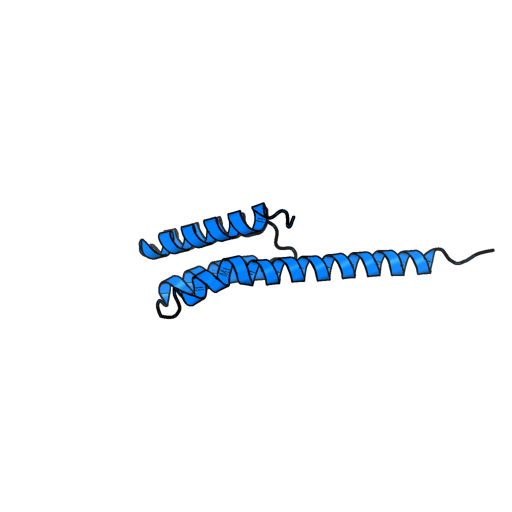ASN A 1 72 ? 3.146 5.928 -4.474 1.00 96.50 72 ASN A N 1
ATOM 574 C CA . ASN A 1 72 ? 2.928 7.163 -3.717 1.00 96.50 72 ASN A CA 1
ATOM 575 C C . ASN A 1 72 ? 1.607 7.853 -4.082 1.00 96.50 72 ASN A C 1
ATOM 577 O O . ASN A 1 72 ? 0.903 8.314 -3.189 1.00 96.50 72 ASN A O 1
ATOM 581 N N . ALA A 1 73 ? 1.241 7.896 -5.365 1.00 96.69 73 ALA A N 1
ATOM 582 C CA . ALA A 1 73 ? -0.054 8.432 -5.782 1.00 96.69 73 ALA A CA 1
ATOM 583 C C . ALA A 1 73 ? -1.218 7.625 -5.181 1.00 96.69 73 ALA A C 1
ATOM 585 O O . ALA A 1 73 ? -2.172 8.210 -4.673 1.00 96.69 73 ALA A O 1
ATOM 586 N N . CYS A 1 74 ? -1.106 6.293 -5.157 1.00 97.31 74 CYS A N 1
ATOM 587 C CA . CYS A 1 74 ? -2.090 5.426 -4.512 1.00 97.31 74 CYS A CA 1
ATOM 588 C C . CYS A 1 74 ? -2.161 5.624 -2.989 1.00 97.31 74 CYS A C 1
ATOM 590 O O . CYS A 1 74 ? -3.249 5.533 -2.423 1.00 97.31 74 CYS A O 1
ATOM 592 N N . LEU A 1 75 ? -1.043 5.928 -2.314 1.00 97.19 75 LEU A N 1
ATOM 593 C CA . LEU A 1 75 ? -1.054 6.282 -0.888 1.00 97.19 75 LEU A CA 1
ATOM 594 C C . LEU A 1 75 ? -1.843 7.571 -0.653 1.00 97.19 75 LEU A C 1
ATOM 596 O O . LEU A 1 75 ? -2.676 7.609 0.247 1.00 97.19 75 LEU A O 1
ATOM 600 N N . THR A 1 76 ? -1.622 8.600 -1.473 1.00 97.38 76 THR A N 1
ATOM 601 C CA . THR A 1 76 ? -2.376 9.858 -1.383 1.00 97.38 76 THR A CA 1
ATOM 602 C C . THR A 1 76 ? -3.867 9.628 -1.610 1.00 97.38 76 THR A C 1
ATOM 604 O O . THR A 1 76 ? -4.680 10.049 -0.795 1.00 97.38 76 THR A O 1
ATOM 607 N N . GLU A 1 77 ? -4.234 8.886 -2.657 1.00 96.50 77 GLU A N 1
ATOM 608 C CA . GLU A 1 77 ? -5.639 8.575 -2.952 1.00 96.50 77 GLU A CA 1
ATOM 609 C C . GLU A 1 77 ? -6.308 7.796 -1.806 1.00 96.50 77 GLU A C 1
ATOM 611 O O . GLU A 1 77 ? -7.459 8.048 -1.444 1.00 96.50 77 GLU A O 1
ATOM 616 N N . THR A 1 78 ? -5.570 6.872 -1.188 1.00 96.56 78 THR A N 1
ATOM 617 C CA . THR A 1 78 ? -6.064 6.109 -0.035 1.00 96.56 78 THR A CA 1
ATOM 618 C C . THR A 1 78 ? -6.192 6.996 1.207 1.00 96.56 78 THR A C 1
ATOM 620 O O . THR A 1 78 ? -7.148 6.844 1.962 1.00 96.56 78 THR A O 1
ATOM 623 N N . ALA A 1 79 ? -5.294 7.963 1.414 1.00 95.06 79 ALA A N 1
ATOM 624 C CA . ALA A 1 79 ? -5.418 8.931 2.504 1.00 95.06 79 ALA A CA 1
ATOM 625 C C . ALA A 1 79 ? -6.681 9.795 2.340 1.00 95.06 79 ALA A C 1
ATOM 627 O O . ALA A 1 79 ? -7.457 9.934 3.282 1.00 95.06 79 ALA A O 1
ATOM 628 N N . GLU A 1 80 ? -6.961 10.275 1.127 1.00 95.44 80 GLU A N 1
ATOM 629 C CA . GLU A 1 80 ? -8.201 11.000 0.824 1.00 95.44 80 GLU A CA 1
ATOM 630 C C . GLU A 1 80 ? -9.452 10.128 1.019 1.00 95.44 80 GLU A C 1
ATOM 632 O O . GLU A 1 80 ? -10.522 10.625 1.371 1.00 95.44 80 GLU A O 1
ATOM 637 N N . PHE A 1 81 ? -9.364 8.821 0.757 1.00 94.56 81 PHE A N 1
ATOM 638 C CA . PHE A 1 81 ? -10.439 7.869 1.049 1.00 94.56 81 PHE A CA 1
ATOM 639 C C . PHE A 1 81 ? -10.684 7.730 2.562 1.00 94.56 81 PHE A C 1
ATOM 641 O O . PHE A 1 81 ? -11.828 7.846 3.002 1.00 94.56 81 PHE A O 1
ATOM 648 N N . VAL A 1 82 ? -9.618 7.562 3.353 1.00 94.81 82 VAL A N 1
ATOM 649 C CA . VAL A 1 82 ? -9.657 7.500 4.827 1.00 94.81 82 VAL A CA 1
ATOM 650 C C . VAL A 1 82 ? -10.284 8.768 5.415 1.00 94.81 82 VAL A C 1
ATOM 652 O O . VAL A 1 82 ? -11.169 8.683 6.267 1.00 94.81 82 VAL A O 1
ATOM 655 N N . GLU A 1 83 ? -9.872 9.942 4.931 1.00 93.81 83 GLU A N 1
ATOM 656 C CA . GLU A 1 83 ? -10.383 11.237 5.392 1.00 93.81 83 GLU A CA 1
ATOM 657 C C . GLU A 1 83 ? -11.858 11.445 5.034 1.00 93.81 83 GLU A C 1
ATOM 659 O O . GLU A 1 83 ? -12.652 11.837 5.891 1.00 93.81 83 GLU A O 1
ATOM 664 N N . ARG A 1 84 ? -12.257 11.144 3.789 1.00 93.81 84 ARG A N 1
ATOM 665 C CA . ARG A 1 84 ? -13.652 11.297 3.336 1.00 93.81 84 ARG A CA 1
ATOM 666 C C . ARG A 1 84 ? -14.626 10.424 4.115 1.00 93.81 84 ARG A C 1
ATOM 668 O O . ARG A 1 84 ? -15.758 10.843 4.343 1.00 93.81 84 ARG A O 1
ATOM 675 N N . LEU A 1 85 ? -14.198 9.226 4.503 1.00 91.75 85 LEU A N 1
ATOM 676 C CA . LEU A 1 85 ? -15.009 8.305 5.294 1.00 91.75 85 LEU A CA 1
ATOM 677 C C . LEU A 1 85 ? -14.900 8.535 6.806 1.00 91.75 85 LEU A C 1
ATOM 679 O O . LEU A 1 85 ? -15.594 7.857 7.556 1.00 91.75 85 LEU A O 1
ATOM 683 N N . GLN A 1 86 ? -14.074 9.491 7.250 1.00 92.38 86 GLN A N 1
ATOM 684 C CA . GLN A 1 86 ? -13.843 9.789 8.667 1.00 92.38 86 GLN A CA 1
ATOM 685 C C . GLN A 1 86 ? -13.432 8.543 9.473 1.00 92.38 86 GLN A C 1
ATOM 687 O O . GLN A 1 86 ? -13.879 8.344 10.604 1.00 92.38 86 GLN A O 1
ATOM 692 N N . LEU A 1 87 ? -12.581 7.699 8.880 1.00 90.00 87 LEU A N 1
ATOM 693 C CA . LEU A 1 87 ? -12.090 6.478 9.521 1.00 90.00 87 LEU A CA 1
ATOM 694 C C . LEU A 1 87 ? -11.226 6.821 10.760 1.00 90.00 87 LEU A C 1
ATOM 696 O O . LEU A 1 87 ? -10.650 7.913 10.844 1.00 90.00 87 LEU A O 1
ATOM 700 N N . PRO A 1 88 ? -11.108 5.915 11.746 1.00 88.44 88 PRO A N 1
ATOM 701 C CA . PRO A 1 88 ? -10.460 6.176 13.019 1.00 88.44 88 PRO A CA 1
ATOM 702 C C . PRO A 1 88 ? -8.951 6.367 12.876 1.00 88.44 88 PRO A C 1
ATOM 704 O O . PRO A 1 88 ? -8.319 6.005 11.884 1.00 88.44 88 PRO A O 1
ATOM 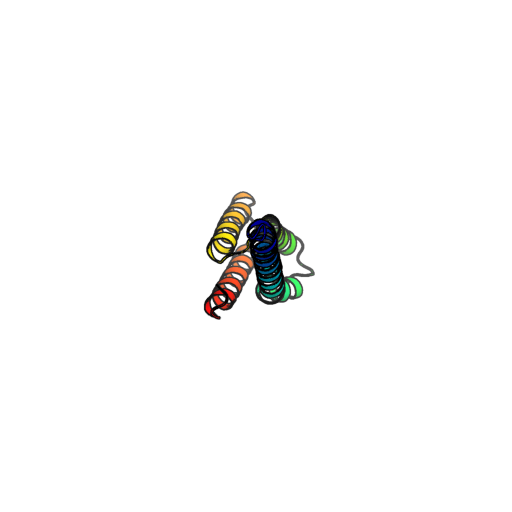707 N N . ALA A 1 89 ? -8.336 6.867 13.950 1.00 88.50 89 ALA A N 1
ATOM 708 C CA . ALA A 1 89 ? -6.896 7.116 14.035 1.00 88.50 89 ALA A CA 1
ATOM 709 C C . ALA A 1 89 ? -6.022 5.894 13.672 1.00 88.50 89 ALA A C 1
ATOM 711 O O . ALA A 1 89 ? -4.909 6.059 13.168 1.00 88.50 89 ALA A O 1
ATOM 712 N N . SER A 1 90 ? -6.516 4.670 13.888 1.00 91.81 90 SER A N 1
ATOM 713 C CA . SER A 1 90 ? -5.829 3.436 13.490 1.00 91.81 90 SER A CA 1
ATOM 714 C C . SER A 1 90 ? -5.622 3.336 11.972 1.00 91.81 90 SER A C 1
ATOM 716 O O . SER A 1 90 ? -4.579 2.838 11.550 1.00 91.81 90 SER A O 1
ATOM 718 N N . ALA A 1 91 ? -6.534 3.871 11.152 1.00 92.62 91 ALA A N 1
ATOM 719 C CA . ALA A 1 91 ? -6.388 3.918 9.696 1.00 92.62 91 ALA A CA 1
ATOM 720 C C . ALA A 1 91 ? -5.224 4.827 9.267 1.00 92.62 91 ALA A C 1
ATOM 722 O O . ALA A 1 91 ? -4.456 4.478 8.374 1.00 92.6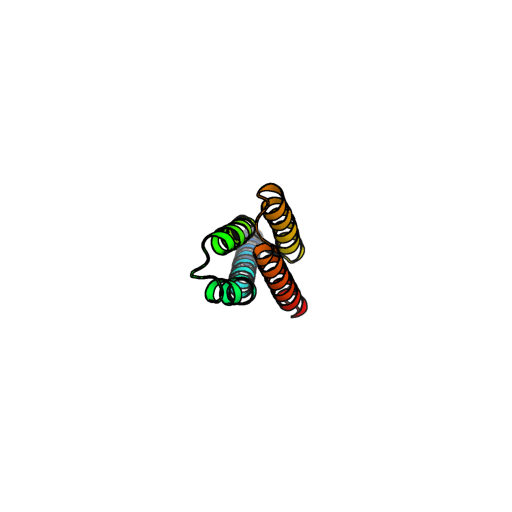2 91 ALA A O 1
ATOM 723 N N . PHE A 1 92 ? -4.999 5.946 9.959 1.00 89.69 92 PHE A N 1
ATOM 724 C CA . PHE A 1 92 ? -3.817 6.786 9.725 1.00 89.69 92 PHE A CA 1
ATOM 725 C C . PHE A 1 92 ? -2.517 6.087 10.152 1.00 89.69 92 PHE A C 1
ATOM 727 O O . PHE A 1 92 ? -1.486 6.228 9.490 1.00 89.69 92 PHE A O 1
ATOM 734 N N . GLY A 1 93 ? -2.561 5.299 11.232 1.00 92.06 93 GLY A N 1
ATOM 735 C CA . GLY A 1 93 ? -1.447 4.444 11.652 1.00 92.06 93 GLY A CA 1
ATOM 736 C C . GLY A 1 93 ? -1.066 3.417 10.581 1.00 92.06 93 GLY A C 1
ATOM 737 O O . GLY A 1 93 ? 0.114 3.284 10.246 1.00 92.06 93 GLY A O 1
ATOM 738 N N . LEU A 1 94 ? -2.069 2.770 9.985 1.00 94.88 94 LEU A N 1
ATOM 739 C CA . LEU A 1 94 ? -1.916 1.853 8.856 1.00 94.88 94 LEU A CA 1
ATOM 740 C C . LEU A 1 94 ? -1.280 2.542 7.641 1.00 94.88 94 LEU A C 1
ATOM 742 O O . LEU A 1 94 ? -0.271 2.076 7.112 1.00 94.88 94 LEU A O 1
ATOM 746 N N . MET A 1 95 ? -1.832 3.690 7.237 1.00 95.12 95 MET A N 1
ATOM 747 C CA . MET A 1 95 ? -1.322 4.486 6.117 1.00 95.12 95 MET A CA 1
ATOM 748 C C . MET A 1 95 ? 0.148 4.866 6.306 1.00 95.12 95 MET A C 1
ATOM 750 O O . MET A 1 95 ? 0.948 4.795 5.371 1.00 95.12 95 MET A O 1
ATOM 754 N N . ARG A 1 96 ? 0.536 5.212 7.537 1.00 95.12 96 ARG A N 1
ATOM 755 C CA . ARG A 1 96 ? 1.929 5.503 7.881 1.00 95.12 96 ARG A CA 1
ATOM 756 C C . ARG A 1 96 ? 2.832 4.279 7.725 1.00 95.12 96 ARG A C 1
ATOM 758 O O . ARG A 1 96 ? 3.932 4.423 7.194 1.00 95.12 96 ARG A O 1
ATOM 765 N N . GLN A 1 97 ? 2.400 3.099 8.168 1.00 96.12 97 GLN A N 1
ATOM 766 C CA . GLN A 1 97 ? 3.168 1.861 7.987 1.00 96.12 97 GLN A CA 1
ATOM 767 C C . GLN A 1 97 ? 3.338 1.516 6.504 1.00 96.12 97 GLN A C 1
ATOM 769 O O . GLN A 1 97 ? 4.458 1.248 6.070 1.00 96.12 97 GLN A O 1
ATOM 774 N N . LEU A 1 98 ? 2.271 1.621 5.707 1.00 96.44 98 LEU A N 1
ATOM 775 C CA . LEU A 1 98 ? 2.334 1.416 4.258 1.00 96.44 98 LEU A CA 1
ATOM 776 C C . LEU A 1 98 ? 3.328 2.375 3.590 1.00 96.44 98 LEU A C 1
ATOM 778 O O . LEU A 1 98 ? 4.137 1.949 2.768 1.00 96.44 98 LEU A O 1
ATOM 782 N N . ALA A 1 99 ? 3.331 3.653 3.980 1.00 96.31 99 ALA A N 1
ATOM 783 C CA . ALA A 1 99 ? 4.277 4.640 3.463 1.00 96.31 99 ALA A CA 1
ATOM 784 C C . ALA A 1 99 ? 5.738 4.328 3.836 1.00 96.31 99 ALA A C 1
ATOM 786 O O . ALA A 1 99 ? 6.637 4.492 3.004 1.00 96.31 99 ALA A O 1
ATOM 787 N N . ILE A 1 100 ? 5.984 3.858 5.065 1.00 96.44 100 ILE A N 1
ATOM 788 C CA . ILE A 1 100 ? 7.317 3.440 5.526 1.00 96.44 100 ILE A CA 1
ATOM 789 C C . ILE A 1 100 ? 7.805 2.245 4.708 1.00 96.44 100 ILE A C 1
ATOM 791 O O . ILE A 1 100 ? 8.893 2.317 4.133 1.00 96.44 100 ILE A O 1
ATOM 795 N N . ASN A 1 101 ? 6.996 1.189 4.602 1.00 96.25 101 ASN A N 1
ATOM 796 C CA . ASN A 1 101 ? 7.368 -0.015 3.862 1.00 96.25 101 ASN A CA 1
ATOM 797 C C . ASN A 1 101 ? 7.582 0.298 2.375 1.00 96.25 101 ASN A C 1
ATOM 799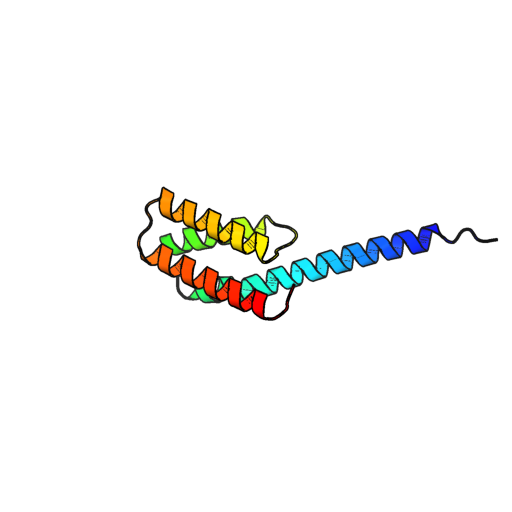 O O . ASN A 1 101 ? 8.581 -0.120 1.795 1.00 96.25 101 ASN A O 1
ATOM 803 N N . ASN A 1 102 ? 6.703 1.109 1.771 1.00 95.50 102 ASN A N 1
ATOM 804 C CA . ASN A 1 102 ? 6.846 1.547 0.383 1.00 95.50 102 ASN A CA 1
ATOM 805 C C . ASN A 1 102 ? 8.163 2.307 0.171 1.00 95.50 102 ASN A C 1
ATOM 807 O O . ASN A 1 102 ? 8.918 2.011 -0.751 1.00 95.50 102 ASN A O 1
ATOM 811 N N . THR A 1 103 ? 8.486 3.251 1.056 1.00 95.25 103 THR A N 1
ATOM 812 C CA . THR A 1 103 ? 9.747 4.004 0.982 1.00 95.25 103 THR A CA 1
ATOM 813 C C . THR A 1 103 ? 10.963 3.090 1.133 1.00 95.25 103 THR A C 1
ATOM 815 O O . THR A 1 103 ? 11.946 3.261 0.413 1.00 95.25 103 THR A O 1
ATOM 818 N N . ALA A 1 104 ? 10.911 2.126 2.055 1.00 95.00 104 ALA A N 1
ATOM 819 C CA . ALA A 1 104 ? 11.988 1.166 2.270 1.00 95.00 104 ALA A CA 1
ATOM 820 C C . ALA A 1 104 ? 12.222 0.284 1.034 1.00 95.00 104 ALA A C 1
ATOM 822 O O . ALA A 1 104 ? 13.368 0.135 0.610 1.00 95.00 104 ALA A O 1
ATOM 823 N N . PHE A 1 105 ? 11.147 -0.217 0.415 1.00 94.75 105 PHE A N 1
ATOM 824 C CA . PHE A 1 105 ? 11.219 -1.023 -0.802 1.00 94.75 105 PHE A CA 1
ATOM 825 C C . PHE A 1 105 ? 11.943 -0.279 -1.931 1.00 94.75 105 PHE A C 1
ATOM 827 O O . PHE A 1 105 ? 12.927 -0.783 -2.472 1.00 94.75 105 PHE A O 1
ATOM 834 N N . TRP A 1 106 ? 11.527 0.950 -2.252 1.00 92.31 106 TRP A N 1
ATOM 835 C CA . TRP A 1 106 ? 12.119 1.703 -3.367 1.00 92.31 106 TRP A CA 1
ATOM 836 C C . TRP A 1 106 ? 13.548 2.182 -3.080 1.00 92.31 106 TRP A C 1
ATOM 838 O O . TRP A 1 106 ? 14.396 2.166 -3.969 1.00 92.31 106 TRP A O 1
ATOM 848 N N . ARG A 1 107 ? 13.878 2.498 -1.818 1.00 91.12 107 ARG A N 1
ATOM 849 C CA . ARG A 1 107 ? 15.258 2.834 -1.414 1.00 91.12 107 ARG A CA 1
ATOM 850 C C . ARG A 1 107 ? 16.250 1.679 -1.559 1.00 91.12 107 ARG A C 1
ATOM 852 O O . ARG A 1 107 ? 17.450 1.930 -1.527 1.00 91.12 107 ARG A O 1
ATOM 859 N N . SER A 1 108 ? 15.784 0.442 -1.735 1.00 86.44 108 SER A N 1
ATOM 860 C CA . SER A 1 108 ? 16.661 -0.711 -1.973 1.00 86.44 108 SER A CA 1
ATOM 861 C C . SER A 1 108 ? 17.259 -0.768 -3.392 1.00 86.44 108 SER A C 1
ATOM 863 O O . SER A 1 108 ? 18.019 -1.688 -3.684 1.00 86.44 108 SER A O 1
ATOM 865 N N . GLY A 1 109 ? 16.967 0.216 -4.257 1.00 69.12 109 GLY A N 1
ATOM 866 C CA . GLY A 1 109 ? 17.567 0.343 -5.593 1.00 69.12 109 GLY A CA 1
ATOM 867 C C . GLY A 1 109 ? 16.871 -0.481 -6.679 1.00 69.12 109 GLY A C 1
ATOM 868 O O . GLY A 1 109 ? 17.526 -0.928 -7.615 1.00 69.12 109 GLY A O 1
ATOM 869 N N . ARG A 1 110 ? 15.560 -0.717 -6.539 1.00 67.81 110 ARG A N 1
ATOM 870 C CA . ARG A 1 110 ? 14.741 -1.559 -7.435 1.00 67.81 110 ARG A CA 1
ATOM 871 C C . ARG A 1 110 ? 13.899 -0.746 -8.436 1.00 67.81 110 ARG A C 1
ATOM 873 O O . ARG A 1 110 ? 12.759 -1.115 -8.709 1.00 67.81 110 ARG A O 1
ATOM 880 N N . GLU A 1 111 ? 14.444 0.371 -8.923 1.00 58.91 111 GLU A N 1
ATOM 881 C CA . GLU A 1 111 ? 13.823 1.230 -9.953 1.00 58.91 111 GLU A CA 1
ATOM 882 C C . GLU A 1 111 ? 13.988 0.680 -11.376 1.00 58.91 111 GLU A C 1
ATOM 884 O O . GLU A 1 111 ? 15.073 0.135 -11.688 1.00 58.91 111 GLU A O 1
#